Protein AF-A0A847J2V1-F1 (afdb_monomer_lite)

Sequence (112 aa):
MTFEEVYKVLYKKYDIVRFDCIDKTIKAKDYITIDTFDLFDLINGLKETYAPKIKMTFEQKDGLMQFLDESDFGFKTFWICFGSCSSLYKEFSEKELMQAWLHPELIEVSND

Foldseek 3Di:
DDPVVLCCLCCVPFVQWDQDPVVRDIDGDPDGDDDPVSVVVNVVVCCVVPLPAAEAAPVLLVVLVVQLVVPPDDLVNCCVPPQCPHPRNVVDDSVSSVSCNVCVVSYDHDPD

Structure (mmCIF, N/CA/C/O backbone):
data_AF-A0A847J2V1-F1
#
_entry.id   AF-A0A847J2V1-F1
#
loop_
_atom_site.group_PDB
_atom_site.id
_atom_site.type_symbol
_atom_site.label_atom_id
_atom_site.label_alt_id
_a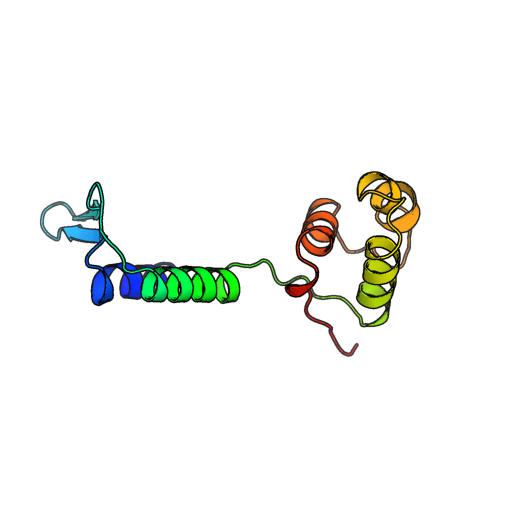tom_site.label_comp_id
_atom_site.label_asym_id
_atom_site.label_entity_id
_atom_site.label_seq_id
_atom_site.pdbx_PDB_ins_code
_atom_site.Cartn_x
_atom_site.Cartn_y
_atom_site.Cartn_z
_atom_site.occupancy
_atom_site.B_iso_or_equiv
_atom_site.auth_seq_id
_atom_site.auth_comp_id
_atom_site.auth_asym_id
_atom_site.auth_atom_id
_atom_site.pdbx_PDB_model_num
ATOM 1 N N . MET A 1 1 ? -4.315 10.500 9.577 1.00 48.75 1 MET A N 1
ATOM 2 C CA . MET A 1 1 ? -5.226 10.278 10.713 1.00 48.75 1 MET A CA 1
ATOM 3 C C . MET A 1 1 ? -4.415 9.732 11.893 1.00 48.75 1 MET A C 1
ATOM 5 O O . MET A 1 1 ? -3.563 8.877 11.667 1.00 48.75 1 MET A O 1
ATOM 9 N N . THR A 1 2 ? -4.588 10.235 13.115 1.00 54.41 2 THR A N 1
ATOM 10 C CA . THR A 1 2 ? -3.879 9.765 14.322 1.00 54.41 2 THR A CA 1
ATOM 11 C C . THR A 1 2 ? -4.588 8.556 14.949 1.00 54.41 2 THR A C 1
ATOM 13 O O . THR A 1 2 ? -5.756 8.291 14.667 1.00 54.41 2 THR A O 1
ATOM 16 N N . PHE A 1 3 ? -3.908 7.821 15.839 1.00 47.72 3 PHE A N 1
ATOM 17 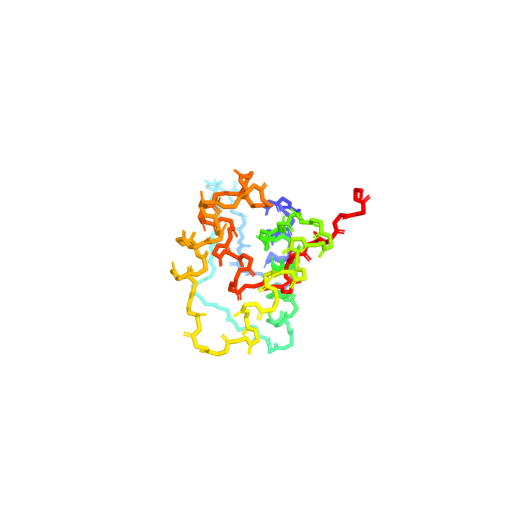C CA . PHE A 1 3 ? -4.521 6.743 16.638 1.00 47.72 3 PHE A CA 1
ATOM 18 C C . PHE A 1 3 ? -5.819 7.194 17.334 1.00 47.72 3 PHE A C 1
ATOM 20 O O . PHE A 1 3 ? -6.771 6.430 17.453 1.00 47.72 3 PHE A O 1
ATOM 27 N N . GLU A 1 4 ? -5.879 8.463 17.737 1.00 53.25 4 GLU A N 1
ATOM 28 C CA . GLU A 1 4 ? -7.025 9.086 18.398 1.00 53.25 4 GLU A CA 1
ATOM 29 C C . GLU A 1 4 ? -8.267 9.194 17.497 1.00 53.25 4 GLU A C 1
ATOM 31 O O . GLU A 1 4 ? -9.400 9.124 17.971 1.00 53.25 4 GLU A O 1
ATOM 36 N N . GLU A 1 5 ? -8.073 9.350 16.191 1.00 57.62 5 GLU A N 1
ATOM 37 C CA . GLU A 1 5 ? -9.152 9.447 15.208 1.00 57.62 5 GLU A CA 1
ATOM 38 C C . GLU A 1 5 ? -9.694 8.059 14.836 1.00 57.62 5 GLU A C 1
ATOM 40 O O . GLU A 1 5 ? -10.911 7.874 14.809 1.00 57.62 5 GLU A O 1
ATOM 45 N N . VAL A 1 6 ? -8.823 7.052 14.696 1.00 56.88 6 VAL A N 1
ATOM 46 C CA . VAL A 1 6 ? -9.239 5.640 14.572 1.00 56.88 6 VAL A CA 1
ATOM 47 C C . VAL A 1 6 ? -9.969 5.182 15.831 1.00 56.88 6 VAL A C 1
ATOM 49 O O . VAL A 1 6 ? -11.044 4.592 15.747 1.00 56.88 6 VAL A O 1
ATOM 52 N N . TYR A 1 7 ? -9.443 5.525 17.009 1.00 56.53 7 TYR A N 1
ATOM 53 C CA . TYR A 1 7 ? -10.103 5.262 18.282 1.00 56.53 7 TYR A CA 1
ATOM 54 C C . TYR A 1 7 ? -11.480 5.929 18.351 1.00 56.53 7 TYR A C 1
ATOM 56 O O . TYR A 1 7 ? -12.430 5.290 18.779 1.00 56.53 7 TYR A O 1
ATOM 64 N N . LYS A 1 8 ? -11.646 7.173 17.877 1.00 59.06 8 LYS A N 1
ATOM 65 C CA . LYS A 1 8 ? -12.964 7.830 17.823 1.00 59.06 8 LYS A CA 1
ATOM 66 C C . LYS A 1 8 ? -13.952 7.100 16.914 1.00 59.06 8 LYS A C 1
ATOM 68 O O . LYS A 1 8 ? -15.113 7.011 17.299 1.00 59.06 8 LYS A O 1
ATOM 73 N N . VAL A 1 9 ? -13.529 6.570 15.765 1.00 61.50 9 VAL A N 1
ATOM 74 C CA . VAL A 1 9 ? -14.403 5.776 14.878 1.00 61.50 9 VAL A CA 1
ATOM 75 C C . VAL A 1 9 ? -14.806 4.461 15.553 1.00 61.50 9 VAL A C 1
ATOM 77 O O . VAL A 1 9 ? -15.996 4.165 15.662 1.00 61.50 9 VAL A O 1
ATOM 80 N N . LEU A 1 10 ? -13.832 3.717 16.086 1.00 59.81 10 LEU A N 1
ATOM 81 C CA . LEU A 1 10 ? -14.059 2.425 16.745 1.00 59.81 10 LEU A CA 1
ATOM 82 C C . LEU A 1 10 ? -14.848 2.562 18.063 1.00 59.81 10 LEU A C 1
ATOM 84 O O . LEU A 1 10 ? -15.681 1.717 18.376 1.00 59.81 10 LEU A O 1
ATOM 88 N N . TYR A 1 11 ? -14.629 3.635 18.825 1.00 57.62 11 TYR A N 1
ATOM 89 C CA . TYR A 1 11 ? -15.326 3.922 20.082 1.00 57.62 11 TYR A CA 1
ATOM 90 C C . TYR A 1 11 ? -16.734 4.475 19.835 1.00 57.62 11 TYR A C 1
ATOM 92 O O . TYR A 1 11 ? -17.697 3.963 20.394 1.00 57.62 11 TYR A O 1
ATOM 100 N N . LYS A 1 12 ? -16.889 5.530 19.016 1.00 59.38 12 LYS A N 1
ATOM 101 C CA . LYS A 1 12 ? -18.187 6.221 18.885 1.00 59.38 12 LYS A CA 1
ATOM 102 C C . LYS A 1 12 ? -19.209 5.451 18.059 1.00 59.38 12 LYS A C 1
ATOM 104 O O . LYS A 1 12 ? -20.391 5.575 18.357 1.00 59.38 12 LYS A O 1
ATOM 109 N N . LYS A 1 13 ? -18.784 4.739 17.009 1.00 58.44 13 LYS A N 1
ATOM 110 C CA . LYS A 1 13 ? -19.720 4.072 16.091 1.00 58.44 13 LYS A CA 1
ATOM 111 C C . LYS A 1 13 ? -20.007 2.628 16.503 1.00 58.44 13 LYS A C 1
ATOM 113 O O . LYS A 1 13 ? -21.139 2.181 16.382 1.00 58.44 13 LYS A O 1
ATOM 118 N N . TYR A 1 14 ? -19.008 1.933 17.045 1.00 60.19 14 TYR A N 1
ATOM 119 C CA . TYR A 1 14 ? -19.079 0.485 17.267 1.00 60.19 14 TYR A CA 1
ATOM 120 C C . TYR A 1 14 ? -18.856 0.053 18.727 1.00 60.19 14 TYR A C 1
ATOM 122 O O . TYR A 1 14 ? -18.998 -1.130 19.035 1.00 60.19 14 TYR A O 1
ATOM 130 N N . ASP A 1 15 ? -18.520 0.985 19.632 1.00 64.38 15 ASP A N 1
ATOM 131 C CA . ASP A 1 15 ? -18.305 0.725 21.066 1.00 64.38 15 ASP A CA 1
ATOM 132 C C . ASP A 1 15 ? -17.347 -0.466 21.314 1.00 64.38 15 ASP A C 1
ATOM 134 O O . ASP A 1 15 ? -17.616 -1.362 22.119 1.00 64.38 15 ASP A O 1
ATOM 138 N N . ILE A 1 16 ? -16.262 -0.523 20.528 1.00 65.75 16 ILE A N 1
ATOM 139 C CA . ILE A 1 16 ? -15.322 -1.664 20.447 1.00 65.75 16 ILE A CA 1
ATOM 140 C C . ILE A 1 16 ? -14.310 -1.620 21.572 1.00 65.75 16 ILE A C 1
ATOM 142 O O . ILE A 1 16 ? -13.964 -2.634 22.169 1.00 65.75 16 ILE A O 1
ATOM 146 N N . VAL A 1 17 ? -13.809 -0.422 21.823 1.00 63.44 17 VAL A N 1
ATOM 147 C CA . VAL A 1 17 ? -12.811 -0.135 22.836 1.00 63.44 17 VAL A CA 1
ATOM 148 C C . VAL A 1 17 ? -13.401 0.900 23.753 1.00 63.44 17 VAL A C 1
ATOM 150 O O . VAL A 1 17 ? -13.986 1.861 23.272 1.00 63.44 17 VAL A O 1
ATOM 153 N N . ARG A 1 18 ? -13.240 0.710 25.059 1.00 66.62 18 ARG A N 1
ATOM 154 C CA . ARG A 1 18 ? -13.597 1.695 26.069 1.00 66.62 18 ARG A CA 1
ATOM 155 C C . ARG A 1 18 ? -12.378 2.038 26.907 1.00 66.62 18 ARG A C 1
ATOM 157 O O . ARG A 1 18 ? -11.710 1.146 27.425 1.00 66.62 18 ARG A O 1
ATOM 164 N N . PHE A 1 19 ? -12.106 3.330 27.058 1.00 62.00 19 PHE A N 1
ATOM 165 C CA . PHE A 1 19 ? -11.141 3.799 28.043 1.00 62.00 19 PHE A CA 1
ATOM 166 C C . PHE A 1 19 ? -11.760 3.686 29.434 1.00 62.00 19 PHE A C 1
ATOM 168 O O . PHE A 1 19 ? -12.801 4.290 29.714 1.00 62.00 19 PHE A O 1
ATOM 175 N N . ASP A 1 20 ? -11.129 2.892 30.288 1.00 70.06 20 ASP A N 1
ATOM 176 C CA . ASP A 1 20 ? -11.502 2.771 31.685 1.00 70.06 20 ASP A CA 1
ATOM 177 C C . ASP A 1 20 ? -10.726 3.819 32.490 1.00 70.06 20 ASP A C 1
ATOM 179 O O . ASP A 1 20 ? -9.501 3.793 32.605 1.00 70.06 20 ASP A O 1
ATOM 183 N N . CYS A 1 21 ? -11.453 4.800 33.022 1.00 67.88 21 CYS A N 1
ATOM 184 C CA . CYS A 1 21 ? -10.865 5.899 33.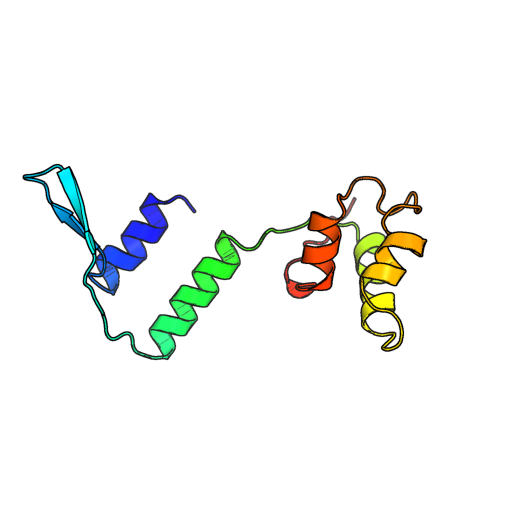776 1.00 67.88 21 CYS A CA 1
ATOM 185 C C . CYS A 1 21 ? -10.362 5.486 35.168 1.00 67.88 21 CYS A C 1
ATOM 187 O O . CYS A 1 21 ? -9.626 6.259 35.782 1.00 67.88 21 CYS A O 1
ATOM 189 N N . ILE A 1 22 ? -10.738 4.300 35.659 1.00 73.94 22 ILE A N 1
ATOM 190 C CA . ILE A 1 22 ? -10.361 3.802 36.986 1.00 73.94 22 ILE A CA 1
ATOM 191 C C . ILE A 1 22 ? -8.945 3.230 36.951 1.00 73.94 22 ILE A C 1
ATOM 193 O O . ILE A 1 22 ? -8.113 3.593 37.780 1.00 73.94 22 ILE A O 1
ATOM 197 N N . ASP A 1 23 ? -8.656 2.365 35.980 1.00 84.88 23 ASP A N 1
ATOM 198 C CA . ASP A 1 23 ? -7.351 1.705 35.844 1.00 84.88 23 ASP A CA 1
ATOM 199 C C . ASP A 1 23 ? -6.468 2.313 34.737 1.00 84.88 23 ASP A C 1
ATOM 201 O O . ASP A 1 23 ? -5.307 1.931 34.593 1.00 84.88 23 ASP A O 1
ATOM 205 N N . LYS A 1 24 ? -6.980 3.318 34.010 1.00 73.81 24 LYS A N 1
ATOM 206 C CA . LYS A 1 24 ? -6.314 3.997 32.884 1.00 73.81 24 LYS A CA 1
ATOM 207 C C . LYS A 1 24 ? -5.937 3.044 31.744 1.00 73.81 24 LYS A C 1
ATOM 209 O O . LYS A 1 24 ? -4.962 3.296 31.035 1.00 73.81 24 LYS A O 1
ATOM 214 N N . THR A 1 25 ? -6.696 1.966 31.550 1.00 63.41 25 THR A N 1
ATOM 215 C CA . THR A 1 25 ? -6.462 0.989 30.477 1.00 63.41 25 THR A CA 1
ATOM 216 C C . THR A 1 25 ? -7.519 1.061 29.373 1.00 63.41 25 THR A C 1
ATOM 218 O O . THR A 1 25 ? -8.602 1.626 29.540 1.00 63.41 25 THR A O 1
ATOM 221 N N . ILE A 1 26 ? -7.192 0.500 28.203 1.00 64.50 26 ILE A N 1
ATOM 222 C CA . ILE A 1 26 ? -8.142 0.302 27.103 1.00 64.50 26 ILE A CA 1
ATOM 223 C C . ILE A 1 26 ? -8.706 -1.112 27.221 1.00 64.50 26 ILE A C 1
ATOM 225 O O . ILE A 1 26 ? -7.959 -2.085 27.136 1.00 64.50 26 ILE A O 1
ATOM 229 N N . LYS A 1 27 ? -10.027 -1.223 27.377 1.00 65.88 27 LYS A N 1
ATOM 230 C CA . LYS A 1 27 ? -10.741 -2.503 27.378 1.00 65.88 27 LYS A CA 1
ATOM 231 C C . LYS A 1 27 ? -11.415 -2.687 26.028 1.00 65.88 27 LYS A C 1
ATOM 233 O O . LYS A 1 27 ? -12.271 -1.887 25.658 1.00 65.88 27 LYS A O 1
ATOM 238 N N . ALA A 1 28 ? -10.993 -3.703 25.286 1.00 65.81 28 ALA A N 1
ATOM 239 C CA . ALA A 1 28 ? -11.619 -4.093 24.029 1.00 65.81 28 ALA A CA 1
ATOM 240 C C . ALA A 1 28 ? -12.678 -5.168 24.295 1.00 65.81 28 ALA A C 1
ATOM 242 O O . ALA A 1 28 ? -12.471 -6.036 25.142 1.00 65.81 28 ALA A O 1
ATOM 243 N N . LYS A 1 29 ? -13.810 -5.118 23.589 1.00 66.44 29 LYS A N 1
ATOM 244 C CA . LYS A 1 29 ? -14.743 -6.250 23.547 1.00 66.44 29 LYS A CA 1
ATOM 245 C C . LYS A 1 29 ? -14.085 -7.418 22.811 1.00 66.44 29 LYS A C 1
ATOM 247 O O . LYS A 1 29 ? -13.482 -7.211 21.761 1.00 66.44 29 LYS A O 1
ATOM 252 N N . ASP A 1 30 ? -14.267 -8.631 23.330 1.00 59.75 30 ASP A N 1
ATOM 253 C CA . ASP A 1 30 ? -13.714 -9.859 22.734 1.00 59.75 30 ASP A CA 1
ATOM 254 C C . ASP A 1 30 ? -14.273 -10.138 21.331 1.00 59.75 30 ASP A C 1
ATOM 256 O O . ASP A 1 30 ? -13.593 -10.714 20.485 1.00 59.75 30 ASP A O 1
ATOM 260 N N . TYR A 1 31 ? -15.510 -9.715 21.066 1.00 59.69 31 TYR A N 1
ATOM 261 C CA . TYR A 1 31 ? -16.107 -9.724 19.736 1.00 59.69 31 TYR A CA 1
ATOM 262 C C . TYR A 1 31 ? -17.174 -8.636 19.620 1.00 59.69 31 TYR A C 1
ATOM 264 O O . TYR A 1 31 ? -17.808 -8.242 20.603 1.00 59.69 31 TYR A O 1
ATOM 272 N N . ILE A 1 32 ? -17.391 -8.170 18.394 1.00 65.69 32 ILE A N 1
ATOM 273 C CA . ILE A 1 32 ? -18.489 -7.272 18.042 1.00 65.69 32 ILE A CA 1
ATOM 274 C C . ILE A 1 32 ? -19.151 -7.786 16.769 1.00 65.69 32 ILE A C 1
ATOM 276 O O . ILE A 1 32 ? -18.515 -8.451 15.952 1.00 65.69 32 ILE A O 1
ATOM 280 N N . THR A 1 33 ? -20.417 -7.438 16.579 1.00 65.12 33 THR A N 1
ATOM 281 C CA . THR A 1 33 ? -21.093 -7.614 15.292 1.00 65.12 33 THR A CA 1
ATOM 282 C C . THR A 1 33 ? -21.122 -6.261 14.595 1.00 65.12 33 THR A C 1
ATOM 284 O O . THR A 1 33 ? -21.708 -5.321 15.124 1.00 65.12 33 THR A O 1
ATOM 287 N N . ILE A 1 34 ? -20.461 -6.164 13.443 1.00 69.50 34 ILE A N 1
ATOM 288 C CA . ILE A 1 34 ? -20.565 -5.023 12.527 1.00 69.50 34 ILE A CA 1
ATOM 289 C C . ILE A 1 34 ? -21.421 -5.488 11.354 1.00 69.50 34 ILE A C 1
ATOM 291 O O . ILE A 1 34 ? -21.235 -6.614 10.881 1.00 69.50 34 ILE A O 1
ATOM 295 N N . ASP A 1 35 ? -22.350 -4.661 10.880 1.00 78.81 35 ASP A N 1
ATOM 296 C CA . ASP A 1 35 ? -22.981 -4.954 9.600 1.00 78.81 35 ASP A CA 1
ATOM 297 C C . ASP A 1 35 ? -21.971 -4.818 8.448 1.00 78.81 35 ASP A C 1
ATOM 299 O O . ASP A 1 35 ? -20.896 -4.225 8.559 1.00 78.81 35 ASP A O 1
ATOM 303 N N . THR A 1 36 ? -22.300 -5.434 7.321 1.00 72.06 36 THR A N 1
ATOM 304 C CA . THR A 1 36 ? -21.375 -5.547 6.197 1.00 72.06 36 THR A CA 1
ATOM 305 C C . THR A 1 36 ? -21.011 -4.192 5.582 1.00 72.06 36 THR A C 1
ATOM 307 O O . THR A 1 36 ? -19.865 -4.019 5.173 1.00 72.06 36 THR A O 1
ATOM 310 N N . PHE A 1 37 ? -21.937 -3.229 5.528 1.00 71.50 37 PHE A N 1
ATOM 311 C CA . PHE A 1 37 ? -21.669 -1.909 4.944 1.00 71.50 37 PHE A CA 1
ATOM 312 C C . PHE A 1 37 ? -20.732 -1.104 5.839 1.00 71.50 37 PHE A C 1
ATOM 314 O O . PHE A 1 37 ? -19.719 -0.580 5.382 1.00 71.50 37 PHE A O 1
ATOM 321 N N . ASP A 1 38 ? -21.016 -1.116 7.135 1.00 69.94 38 ASP A N 1
ATOM 322 C CA . ASP A 1 38 ? -20.214 -0.463 8.160 1.00 69.94 38 ASP A CA 1
ATOM 323 C C . ASP A 1 38 ? -18.786 -1.028 8.261 1.00 69.94 38 ASP A C 1
ATOM 325 O O . ASP A 1 38 ? -17.831 -0.291 8.545 1.00 69.94 38 ASP A O 1
ATOM 329 N N . LEU A 1 39 ? -18.617 -2.327 7.994 1.00 73.06 39 LEU A N 1
ATOM 330 C CA . LEU A 1 39 ? -17.307 -2.963 7.877 1.00 73.06 39 LEU A CA 1
ATOM 331 C C . LEU A 1 39 ? -16.550 -2.483 6.631 1.00 73.06 39 LEU A C 1
ATOM 333 O O . LEU A 1 39 ? -15.354 -2.201 6.722 1.00 73.06 39 LEU A O 1
ATOM 337 N N . PHE A 1 40 ? -17.220 -2.378 5.480 1.00 71.38 40 PHE A N 1
ATOM 338 C CA . PHE A 1 40 ? -16.594 -1.866 4.259 1.00 71.38 40 PHE A CA 1
ATOM 339 C C . PHE A 1 40 ? -16.148 -0.413 4.412 1.00 71.38 40 PHE A C 1
ATOM 341 O O . PHE A 1 40 ? -15.019 -0.094 4.042 1.00 71.38 40 PHE A O 1
ATOM 348 N N . ASP A 1 41 ? -16.971 0.438 5.023 1.00 73.94 41 ASP A N 1
ATOM 349 C CA . ASP A 1 41 ? -16.616 1.832 5.305 1.00 73.94 41 ASP A CA 1
ATOM 350 C C . ASP A 1 41 ? -15.386 1.932 6.213 1.00 73.94 41 ASP A C 1
ATOM 352 O O . ASP A 1 41 ? -14.473 2.719 5.952 1.00 73.94 41 ASP A O 1
ATOM 356 N N . LEU A 1 42 ? -15.320 1.096 7.256 1.00 73.06 42 LEU A N 1
ATOM 357 C CA . LEU A 1 42 ? -14.160 1.036 8.142 1.00 73.06 42 LEU A CA 1
ATOM 358 C C . LEU A 1 42 ? -12.898 0.610 7.381 1.00 73.06 42 LEU A C 1
ATOM 360 O O . LEU A 1 42 ? -11.858 1.254 7.508 1.00 73.06 42 LEU A O 1
ATOM 364 N N . ILE A 1 43 ? -12.980 -0.454 6.580 1.00 74.94 43 ILE A N 1
ATOM 365 C CA . ILE A 1 43 ? -11.850 -0.939 5.778 1.00 74.94 43 ILE A CA 1
ATOM 366 C C . ILE A 1 43 ? -11.396 0.132 4.782 1.00 74.94 43 ILE A C 1
ATOM 368 O O . ILE A 1 43 ? -10.196 0.365 4.658 1.00 74.94 43 ILE A O 1
ATOM 372 N N . ASN A 1 44 ? -12.324 0.798 4.095 1.00 72.75 44 ASN A N 1
ATOM 373 C CA . ASN A 1 44 ? -12.001 1.841 3.124 1.00 72.75 44 ASN A CA 1
ATOM 374 C C . ASN A 1 44 ? -11.333 3.044 3.796 1.00 72.75 44 ASN A C 1
ATOM 376 O O . ASN A 1 44 ? -10.280 3.478 3.336 1.00 72.75 44 ASN A O 1
ATOM 380 N N . GLY A 1 45 ? -11.851 3.508 4.937 1.00 70.69 45 GLY A N 1
ATOM 381 C CA . GLY A 1 45 ? -11.224 4.594 5.695 1.00 70.69 45 GLY A CA 1
ATOM 382 C C . GLY A 1 45 ? -9.825 4.233 6.209 1.00 70.69 45 GLY A C 1
ATOM 383 O O . GLY A 1 45 ? -8.910 5.060 6.172 1.00 70.69 45 GLY A O 1
ATOM 384 N N . LEU A 1 46 ? -9.622 2.982 6.640 1.00 72.00 46 LEU A N 1
ATOM 385 C CA . LEU A 1 46 ? -8.302 2.484 7.035 1.00 72.00 46 LEU A CA 1
ATOM 386 C C . LEU A 1 46 ? -7.343 2.418 5.843 1.00 72.00 46 LEU A C 1
ATOM 388 O O . LEU A 1 46 ? -6.191 2.827 5.983 1.00 72.00 46 LEU A O 1
ATOM 392 N N . LYS A 1 47 ? -7.808 1.955 4.677 1.00 69.06 47 LYS A N 1
ATOM 393 C CA . LYS A 1 47 ? -7.020 1.951 3.439 1.00 69.06 47 LYS A CA 1
ATOM 394 C C . LYS A 1 47 ? -6.623 3.368 3.050 1.00 69.06 47 LYS A C 1
ATOM 396 O O . LYS A 1 47 ? -5.439 3.630 2.956 1.00 69.06 47 LYS A O 1
ATOM 401 N N . GLU A 1 48 ? -7.555 4.307 2.921 1.00 68.06 48 GLU A N 1
ATOM 402 C CA . GLU A 1 48 ? -7.235 5.699 2.556 1.00 68.06 48 G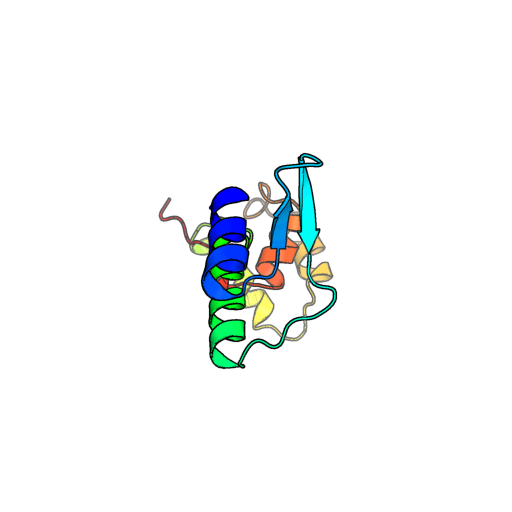LU A CA 1
ATOM 403 C C . GLU A 1 48 ? -6.202 6.349 3.487 1.00 68.06 48 GLU A C 1
ATOM 405 O O . GLU A 1 48 ? -5.374 7.154 3.056 1.00 68.06 48 GLU A O 1
ATOM 410 N N . THR A 1 49 ? -6.253 5.987 4.767 1.00 67.81 49 THR A N 1
ATOM 411 C CA . THR A 1 49 ? -5.422 6.575 5.815 1.00 67.81 49 THR A CA 1
ATOM 412 C C . THR A 1 49 ? -4.034 5.951 5.922 1.00 67.81 49 THR A C 1
ATOM 414 O O . THR A 1 49 ? -3.059 6.671 6.145 1.00 67.81 49 THR A O 1
ATOM 417 N N . TYR A 1 50 ? -3.957 4.621 5.872 1.00 67.88 50 TYR A N 1
ATOM 418 C CA . TYR A 1 50 ? -2.763 3.856 6.242 1.00 67.88 50 TYR A CA 1
ATOM 419 C C . TYR A 1 50 ? -2.139 3.105 5.080 1.00 67.88 50 TYR A C 1
ATOM 421 O O . TYR A 1 50 ? -1.032 2.586 5.236 1.00 67.88 50 TYR A O 1
ATOM 429 N N . ALA A 1 51 ? -2.814 3.040 3.932 1.00 72.50 51 ALA A N 1
ATOM 430 C CA . ALA A 1 51 ? -2.185 2.571 2.716 1.00 72.50 51 ALA A CA 1
ATOM 431 C C . ALA A 1 51 ? -0.915 3.396 2.465 1.00 72.50 51 ALA A C 1
ATOM 433 O O . ALA A 1 51 ? -0.993 4.629 2.400 1.00 72.50 51 ALA A O 1
ATOM 434 N N . PRO A 1 52 ? 0.256 2.753 2.341 1.00 69.88 52 PRO A N 1
ATOM 435 C CA . PRO A 1 52 ? 1.473 3.456 1.986 1.00 69.88 52 PRO A CA 1
ATOM 436 C C . PRO A 1 52 ? 1.305 4.034 0.580 1.00 69.88 52 PRO A C 1
ATOM 438 O O . PRO A 1 52 ? 1.286 3.309 -0.410 1.00 69.88 52 PRO A O 1
ATOM 441 N N . LYS A 1 53 ? 1.154 5.355 0.510 1.00 78.81 53 LYS A N 1
ATOM 442 C CA . LYS A 1 53 ? 1.089 6.109 -0.741 1.00 78.81 53 LYS A CA 1
ATOM 443 C C . LYS A 1 53 ? 2.507 6.332 -1.237 1.00 78.81 53 LYS A C 1
ATOM 445 O O . LYS A 1 53 ? 3.248 7.138 -0.674 1.00 78.81 53 LYS A O 1
ATOM 450 N N . ILE A 1 54 ? 2.894 5.574 -2.254 1.00 85.88 54 ILE A N 1
ATOM 451 C CA . ILE A 1 54 ? 4.190 5.734 -2.907 1.00 85.88 54 ILE A CA 1
ATOM 452 C C . ILE A 1 54 ? 4.018 6.783 -3.991 1.00 85.88 54 ILE A C 1
ATOM 454 O O . ILE A 1 54 ? 3.118 6.677 -4.826 1.00 85.88 54 ILE A O 1
ATOM 458 N N . LYS A 1 55 ? 4.867 7.806 -3.947 1.00 90.69 55 LYS A N 1
ATOM 459 C CA . LYS A 1 55 ? 4.889 8.857 -4.959 1.00 90.69 55 LYS A CA 1
ATOM 460 C C . LYS A 1 55 ? 5.815 8.436 -6.081 1.00 90.69 55 LYS A C 1
ATOM 462 O O . LYS A 1 55 ? 6.966 8.109 -5.815 1.00 90.69 55 LYS A O 1
ATOM 467 N N . MET A 1 56 ? 5.296 8.439 -7.297 1.00 91.25 56 MET A N 1
ATOM 468 C CA . MET A 1 56 ? 6.040 8.126 -8.511 1.00 91.25 56 MET A CA 1
ATOM 469 C C . MET A 1 56 ? 5.734 9.174 -9.572 1.00 91.25 56 MET A C 1
ATOM 471 O O . MET A 1 56 ? 4.631 9.718 -9.607 1.00 91.25 56 MET A O 1
ATOM 475 N N . THR A 1 57 ? 6.667 9.413 -10.484 1.00 93.31 57 THR A N 1
ATOM 476 C CA . THR A 1 57 ? 6.374 10.161 -11.706 1.00 93.31 57 THR A CA 1
ATOM 477 C C . THR A 1 57 ? 5.422 9.365 -12.600 1.00 93.31 57 THR A C 1
ATOM 479 O O . THR A 1 57 ? 5.240 8.150 -12.443 1.00 93.31 57 THR A O 1
ATOM 482 N N . PHE A 1 58 ? 4.820 10.041 -13.580 1.00 91.88 58 PHE A N 1
ATOM 483 C CA . PHE A 1 58 ? 3.998 9.364 -14.583 1.00 91.88 58 PHE A CA 1
ATOM 484 C C . PHE A 1 58 ? 4.781 8.254 -15.300 1.00 91.88 58 PHE A C 1
ATOM 486 O O . PHE A 1 58 ? 4.282 7.141 -15.413 1.00 91.88 58 PHE A O 1
ATOM 493 N N . GLU A 1 59 ? 6.024 8.531 -15.706 1.00 91.12 59 GLU A N 1
ATOM 494 C CA . GLU A 1 59 ? 6.899 7.569 -16.392 1.00 91.12 59 GLU A CA 1
ATOM 495 C C . GLU A 1 59 ? 7.215 6.346 -15.518 1.00 91.12 59 GLU A C 1
ATOM 497 O O . GLU A 1 59 ? 7.144 5.210 -15.983 1.00 91.12 59 GLU A O 1
ATOM 502 N N . GLN A 1 60 ? 7.501 6.558 -14.231 1.00 91.81 60 GLN A N 1
ATOM 503 C CA . GLN A 1 60 ? 7.745 5.474 -13.278 1.00 91.81 60 GLN A CA 1
ATOM 504 C C . GLN A 1 60 ? 6.515 4.573 -13.108 1.00 91.81 60 GLN A C 1
ATOM 506 O O . GLN A 1 60 ? 6.655 3.346 -13.103 1.00 91.81 60 GLN A O 1
ATOM 511 N N . LYS A 1 61 ? 5.317 5.159 -12.977 1.00 91.94 61 LYS A N 1
ATOM 512 C CA . LYS A 1 61 ? 4.072 4.393 -12.841 1.00 91.94 61 LYS A CA 1
ATOM 513 C C . LYS A 1 61 ? 3.719 3.664 -14.134 1.00 91.94 61 LYS A C 1
ATOM 515 O O . LYS A 1 61 ? 3.393 2.486 -14.073 1.00 91.94 61 LYS A O 1
ATOM 520 N N . ASP A 1 62 ? 3.796 4.342 -15.275 1.00 91.12 62 ASP A N 1
ATOM 521 C CA . ASP A 1 62 ? 3.493 3.756 -16.583 1.00 91.12 62 ASP A CA 1
ATOM 522 C C . ASP A 1 62 ? 4.400 2.555 -16.872 1.00 91.12 62 ASP A C 1
ATOM 524 O O . ASP A 1 62 ? 3.906 1.468 -17.164 1.00 91.12 62 ASP A O 1
ATOM 528 N N . GLY A 1 63 ? 5.710 2.700 -16.646 1.00 89.50 63 GLY A N 1
ATOM 529 C CA . GLY A 1 63 ? 6.657 1.594 -16.774 1.00 89.50 63 GLY A CA 1
ATOM 530 C C . GLY A 1 63 ? 6.317 0.413 -15.861 1.00 89.50 63 GLY A C 1
ATOM 531 O O . GLY A 1 63 ? 6.339 -0.730 -16.306 1.00 89.50 63 GLY A O 1
ATOM 532 N N . LEU A 1 64 ? 5.937 0.668 -14.603 1.00 90.12 64 LEU A N 1
ATOM 533 C CA . LEU A 1 64 ? 5.559 -0.392 -13.662 1.00 90.12 64 LEU A CA 1
ATOM 534 C C . LEU A 1 64 ? 4.271 -1.112 -14.095 1.00 90.12 64 LEU A C 1
ATOM 536 O O . LEU A 1 64 ? 4.195 -2.333 -13.985 1.00 90.12 64 LEU A O 1
ATOM 540 N N . MET A 1 65 ? 3.288 -0.379 -14.623 1.00 90.50 65 MET A N 1
ATOM 541 C CA . MET A 1 65 ? 2.038 -0.954 -15.131 1.00 90.50 65 MET A CA 1
ATOM 542 C C . MET A 1 65 ? 2.262 -1.835 -16.363 1.00 90.50 65 MET A C 1
ATOM 544 O O . MET A 1 65 ? 1.661 -2.901 -16.446 1.00 90.50 65 MET A O 1
ATOM 548 N N . GLN A 1 66 ? 3.169 -1.454 -17.269 1.00 88.56 66 GLN A N 1
ATOM 549 C CA . GLN A 1 66 ? 3.517 -2.284 -18.430 1.00 88.56 66 GLN A CA 1
ATOM 550 C C . GLN A 1 66 ? 4.020 -3.674 -18.002 1.00 88.56 66 GLN A C 1
ATOM 552 O O . GLN A 1 66 ? 3.592 -4.680 -18.560 1.00 88.56 66 GLN A O 1
ATOM 557 N N . PHE A 1 67 ? 4.849 -3.758 -16.954 1.00 86.56 67 PHE A N 1
ATOM 558 C CA . PHE A 1 67 ? 5.304 -5.049 -16.420 1.00 86.56 67 PHE A CA 1
ATOM 559 C C . PHE A 1 67 ? 4.210 -5.849 -15.709 1.00 86.56 67 PHE A C 1
ATOM 561 O O . PHE A 1 67 ? 4.289 -7.073 -15.678 1.00 86.56 67 PHE A O 1
ATOM 568 N N . LEU A 1 68 ? 3.219 -5.184 -15.110 1.00 86.81 68 LEU A N 1
ATOM 569 C CA . LEU A 1 68 ? 2.084 -5.861 -14.476 1.00 86.81 68 LEU A CA 1
ATOM 570 C C . LEU A 1 68 ? 1.127 -6.469 -15.508 1.00 86.81 68 LEU A C 1
ATOM 572 O O . LEU A 1 68 ? 0.555 -7.530 -15.253 1.00 86.81 68 LEU A O 1
ATOM 576 N N . ASP A 1 69 ? 0.969 -5.812 -16.657 1.00 83.50 69 ASP A N 1
ATOM 577 C CA . ASP A 1 69 ? 0.140 -6.297 -17.764 1.00 83.50 69 ASP A CA 1
ATOM 578 C C . ASP A 1 69 ? 0.824 -7.444 -18.538 1.00 83.50 69 ASP A C 1
ATOM 580 O O . ASP A 1 69 ? 0.153 -8.307 -19.112 1.00 83.50 69 ASP A O 1
ATOM 584 N N . GLU A 1 70 ? 2.158 -7.507 -18.514 1.00 81.50 70 GLU A N 1
ATOM 585 C CA . GLU A 1 70 ? 2.938 -8.621 -19.055 1.00 81.50 70 GLU A CA 1
ATOM 586 C C . GLU A 1 70 ? 2.950 -9.820 -18.084 1.00 81.50 70 GLU A C 1
ATOM 588 O O . GLU A 1 70 ? 3.792 -9.944 -17.194 1.00 81.50 70 GLU A O 1
ATOM 593 N N . SER A 1 71 ? 2.020 -10.759 -18.292 1.00 60.00 71 SER A N 1
ATOM 594 C CA . SER A 1 71 ? 1.747 -11.911 -17.407 1.00 60.00 71 SER A CA 1
ATOM 595 C C . SER A 1 71 ? 2.930 -12.834 -17.089 1.00 60.00 71 SER A C 1
ATOM 597 O O . SER A 1 71 ? 2.842 -13.647 -16.166 1.00 60.00 71 SER A O 1
ATOM 599 N N . ASP A 1 72 ? 4.015 -12.751 -17.855 1.00 73.56 72 ASP A N 1
ATOM 600 C CA . ASP A 1 72 ? 5.133 -13.691 -17.784 1.00 73.56 72 ASP A CA 1
ATOM 601 C C . ASP A 1 72 ? 6.219 -13.256 -16.784 1.00 73.56 72 ASP A C 1
ATOM 603 O O . ASP A 1 72 ? 7.094 -14.054 -16.423 1.00 73.56 72 ASP A O 1
ATOM 607 N N . PHE A 1 73 ? 6.159 -12.018 -16.278 1.00 75.06 73 PHE A N 1
ATOM 608 C CA . PHE A 1 73 ? 7.180 -11.458 -15.395 1.00 75.06 73 PHE A CA 1
ATOM 609 C C . PHE A 1 73 ? 6.646 -11.195 -13.983 1.00 75.06 73 PHE A C 1
ATOM 611 O O . PHE A 1 73 ? 5.893 -10.267 -13.722 1.00 75.06 73 PHE A O 1
ATOM 618 N N . GLY A 1 74 ? 7.086 -12.004 -13.014 1.00 87.44 74 GLY A N 1
ATOM 619 C CA . GLY A 1 74 ? 6.830 -11.731 -11.597 1.00 87.44 74 GLY A CA 1
ATOM 620 C C . GLY A 1 74 ? 7.710 -10.603 -11.040 1.00 87.44 74 GLY A C 1
ATOM 621 O O . GLY A 1 74 ? 8.772 -10.301 -11.591 1.00 87.44 74 GLY A O 1
ATOM 622 N N . PHE A 1 75 ? 7.339 -10.067 -9.868 1.00 90.56 75 PHE A N 1
ATOM 623 C CA . PHE A 1 75 ? 8.067 -8.973 -9.202 1.00 90.56 75 PHE A CA 1
ATOM 624 C C . PHE A 1 75 ? 9.578 -9.209 -9.103 1.00 90.56 75 PHE A C 1
ATOM 626 O O . PHE A 1 75 ? 10.363 -8.289 -9.288 1.00 90.56 75 PHE A O 1
ATOM 633 N N . LYS A 1 76 ? 10.017 -10.444 -8.830 1.00 89.75 76 LYS A N 1
ATOM 634 C CA . LYS A 1 76 ? 11.447 -10.763 -8.703 1.00 89.75 76 LYS A CA 1
ATOM 635 C C . LYS A 1 76 ? 12.232 -10.446 -9.982 1.00 89.75 76 LYS A C 1
ATOM 637 O O . LYS A 1 76 ? 13.364 -9.977 -9.896 1.00 89.75 76 LYS A O 1
ATOM 642 N N . THR A 1 77 ? 11.641 -10.701 -11.147 1.00 88.75 77 THR A N 1
ATOM 643 C CA . THR A 1 77 ? 12.260 -10.396 -12.442 1.00 88.75 77 THR A CA 1
ATOM 644 C C . THR A 1 77 ? 12.290 -8.891 -12.672 1.00 88.75 77 THR A C 1
ATOM 646 O O . THR A 1 77 ? 13.346 -8.355 -12.998 1.00 88.75 77 THR A O 1
ATOM 649 N N . PHE A 1 78 ? 11.181 -8.197 -12.395 1.00 90.19 78 PHE A N 1
ATOM 650 C CA . PHE A 1 78 ? 11.135 -6.735 -12.413 1.00 90.19 78 PHE A CA 1
ATOM 651 C C . PHE A 1 78 ? 12.203 -6.122 -11.498 1.00 90.19 78 PHE A C 1
ATOM 653 O O . PHE A 1 78 ? 12.974 -5.276 -11.937 1.00 90.19 78 PHE A O 1
ATOM 660 N N . TRP A 1 79 ? 12.307 -6.581 -10.250 1.00 90.69 79 TRP A N 1
ATOM 661 C CA . TRP A 1 79 ? 13.268 -6.070 -9.278 1.00 90.69 79 TRP A CA 1
ATOM 662 C C . TRP A 1 79 ? 14.702 -6.223 -9.777 1.00 90.69 79 TRP A C 1
ATOM 664 O O . TRP A 1 79 ? 15.423 -5.237 -9.830 1.00 90.69 79 TRP A O 1
ATOM 674 N N . ILE A 1 80 ? 15.102 -7.421 -10.209 1.00 88.06 80 ILE A N 1
ATOM 675 C CA . ILE A 1 80 ? 16.482 -7.677 -10.645 1.00 88.06 80 ILE A CA 1
ATOM 676 C C . ILE A 1 80 ? 16.824 -6.901 -11.923 1.00 88.06 80 ILE A C 1
ATOM 678 O O . ILE A 1 80 ? 17.917 -6.350 -12.034 1.00 88.06 80 ILE A O 1
ATOM 682 N N . CYS A 1 81 ? 15.917 -6.871 -12.899 1.00 84.69 81 CYS A N 1
ATOM 683 C CA . CYS A 1 81 ? 16.207 -6.308 -14.217 1.00 84.69 81 CYS A CA 1
ATOM 684 C C . CYS A 1 81 ? 16.003 -4.789 -14.281 1.00 84.69 81 CYS A C 1
ATOM 686 O O . CYS A 1 81 ? 16.715 -4.113 -15.021 1.00 84.69 81 CYS A O 1
ATOM 688 N N . PHE A 1 82 ? 15.062 -4.251 -13.503 1.00 84.81 82 PHE A N 1
ATOM 689 C CA . PHE A 1 82 ? 14.619 -2.861 -13.601 1.00 84.81 82 PHE A CA 1
ATOM 690 C C . PHE A 1 82 ? 14.608 -2.156 -12.246 1.00 84.81 82 PHE A C 1
ATOM 692 O O . PHE A 1 82 ? 15.151 -1.067 -12.143 1.00 84.81 82 PHE A O 1
ATOM 699 N N . GLY A 1 83 ? 14.074 -2.758 -11.186 1.00 83.69 83 GLY A N 1
ATOM 700 C CA . GLY A 1 83 ? 13.982 -2.100 -9.880 1.00 83.69 83 GLY A CA 1
ATOM 701 C C . GLY A 1 83 ? 15.347 -1.726 -9.284 1.00 83.69 83 GLY A C 1
ATOM 702 O O . GLY A 1 83 ? 15.618 -0.553 -9.051 1.00 83.69 83 GLY A O 1
ATOM 703 N N . SER A 1 84 ? 16.238 -2.702 -9.087 1.00 86.56 84 SER A N 1
ATOM 704 C CA . SER A 1 84 ? 17.549 -2.505 -8.454 1.00 86.56 84 SER A CA 1
ATOM 705 C C . SER A 1 84 ? 18.614 -1.931 -9.386 1.00 86.56 84 SER A C 1
ATOM 707 O O . SER A 1 84 ? 19.619 -1.399 -8.916 1.00 86.56 84 SER A O 1
ATOM 709 N N . CYS A 1 85 ? 18.440 -2.090 -10.700 1.00 77.62 85 CYS A N 1
ATOM 710 C CA . CYS A 1 85 ? 19.463 -1.762 -11.697 1.00 77.62 85 CYS A CA 1
ATOM 711 C C . CYS A 1 85 ? 19.119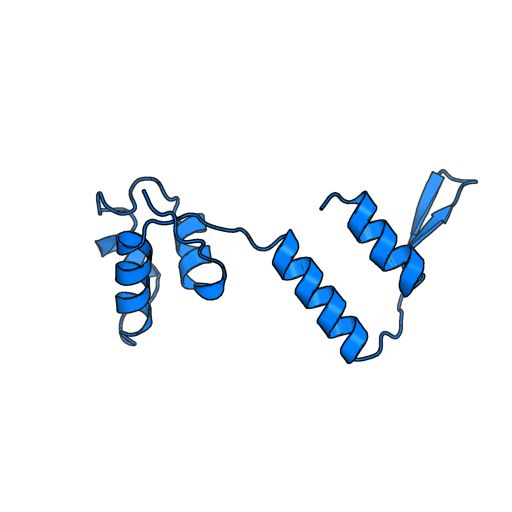 -0.553 -12.579 1.00 77.62 85 CYS A C 1
ATOM 713 O O . CYS A 1 85 ? 20.009 -0.047 -13.261 1.00 77.62 85 CYS A O 1
ATOM 715 N N . SER A 1 86 ? 17.873 -0.066 -12.574 1.00 79.31 86 SER A N 1
ATOM 716 C CA . SER A 1 86 ? 17.480 1.111 -13.356 1.00 79.31 86 SER A CA 1
ATOM 717 C C . SER A 1 86 ? 17.750 2.408 -12.605 1.00 79.31 86 SER A C 1
ATOM 719 O O . SER A 1 86 ? 17.466 2.543 -11.415 1.00 79.31 86 SER A O 1
ATOM 721 N N . SER A 1 87 ? 18.197 3.427 -13.338 1.00 84.38 87 SER A N 1
ATOM 722 C CA . SER A 1 87 ? 18.211 4.803 -12.841 1.00 84.38 87 SER A CA 1
ATOM 723 C C . SER A 1 87 ? 16.809 5.356 -12.575 1.00 84.38 87 SER A C 1
ATOM 725 O O . SER A 1 87 ? 16.700 6.309 -11.809 1.00 84.38 87 SER A O 1
ATOM 727 N N . LEU A 1 88 ? 15.771 4.775 -13.193 1.00 86.94 88 LEU A N 1
ATOM 728 C CA . LEU A 1 88 ? 14.378 5.215 -13.086 1.00 86.94 88 LEU A CA 1
ATOM 729 C C . LEU A 1 88 ? 13.772 4.929 -11.704 1.00 86.94 88 LEU A C 1
ATOM 731 O O . LEU A 1 88 ? 12.969 5.724 -11.233 1.00 86.94 88 LEU A O 1
ATOM 735 N N . TYR A 1 89 ? 14.172 3.834 -11.046 1.00 89.12 89 TYR A N 1
ATOM 736 C CA . TYR A 1 89 ? 13.625 3.413 -9.745 1.00 89.12 89 TYR A CA 1
ATOM 737 C C . TYR A 1 89 ? 14.649 3.434 -8.603 1.00 89.12 89 TYR A C 1
ATOM 739 O O . TYR A 1 89 ? 14.360 2.966 -7.507 1.00 89.12 89 TYR A O 1
ATOM 747 N N . LYS A 1 90 ? 15.842 3.992 -8.841 1.00 87.25 90 LYS A N 1
ATOM 748 C CA . LYS A 1 90 ? 16.988 3.974 -7.910 1.00 87.25 90 LYS A CA 1
ATOM 749 C C . LYS A 1 90 ? 16.694 4.526 -6.509 1.00 87.25 90 LYS A C 1
ATOM 751 O O . LYS A 1 90 ? 17.430 4.238 -5.571 1.00 87.25 90 LYS A O 1
ATOM 756 N N . GLU A 1 91 ? 15.691 5.391 -6.393 1.00 88.38 91 GLU A N 1
ATOM 757 C CA . GLU A 1 91 ? 15.281 6.029 -5.140 1.00 88.38 91 GLU A CA 1
ATOM 758 C C . GLU A 1 91 ? 14.324 5.177 -4.305 1.00 88.38 91 GLU A C 1
ATOM 760 O O . GLU A 1 91 ? 14.144 5.468 -3.124 1.00 88.38 91 GLU A O 1
ATOM 765 N N . PHE A 1 92 ? 13.755 4.116 -4.880 1.00 89.88 92 PHE A N 1
ATOM 766 C CA . PHE A 1 92 ? 12.847 3.220 -4.182 1.00 89.88 92 PHE A CA 1
ATOM 767 C C . PHE A 1 92 ? 13.584 1.990 -3.660 1.00 89.88 92 PHE A C 1
ATOM 769 O O . PHE A 1 92 ? 14.376 1.348 -4.351 1.00 89.88 92 PHE A O 1
ATOM 776 N N . SER A 1 93 ? 13.269 1.611 -2.427 1.00 91.31 93 SER A N 1
ATOM 777 C CA . SER A 1 93 ? 13.658 0.313 -1.888 1.00 91.31 93 SER A CA 1
ATOM 778 C C . SER A 1 93 ? 12.857 -0.826 -2.529 1.00 91.31 93 SER A C 1
ATOM 780 O O . SER A 1 93 ? 11.740 -0.636 -3.016 1.00 91.31 93 SER A O 1
ATOM 782 N N . GLU A 1 94 ? 13.380 -2.053 -2.436 1.00 92.75 94 GLU A N 1
ATOM 783 C CA . GLU A 1 94 ? 12.662 -3.266 -2.862 1.00 92.75 94 GLU A CA 1
ATOM 784 C C . GLU A 1 94 ? 11.264 -3.350 -2.235 1.00 92.75 94 GLU A C 1
ATOM 786 O O . GLU A 1 94 ? 10.293 -3.705 -2.897 1.00 92.75 94 GLU A O 1
ATOM 791 N N . LYS A 1 95 ? 11.143 -2.978 -0.954 1.00 90.19 95 LYS A N 1
ATOM 792 C CA . LYS A 1 95 ? 9.876 -3.019 -0.219 1.00 90.19 95 LYS A CA 1
ATOM 793 C C . LYS A 1 95 ? 8.865 -2.009 -0.759 1.00 90.19 95 LYS A C 1
ATOM 795 O O . LYS A 1 95 ? 7.683 -2.334 -0.822 1.00 90.19 95 LYS A O 1
ATOM 800 N N . GLU A 1 96 ? 9.304 -0.808 -1.120 1.00 90.19 96 GLU A N 1
ATOM 801 C CA . GLU A 1 96 ? 8.429 0.201 -1.722 1.00 90.19 96 GLU A CA 1
ATOM 802 C C . GLU A 1 96 ? 7.962 -0.264 -3.098 1.00 90.19 96 GLU A C 1
ATOM 804 O O . GLU A 1 96 ? 6.762 -0.335 -3.342 1.00 90.19 96 GLU A O 1
ATOM 809 N N . LEU A 1 97 ? 8.869 -0.718 -3.962 1.00 91.38 97 LEU A N 1
ATOM 810 C CA . LEU A 1 97 ? 8.469 -1.231 -5.273 1.00 91.38 97 LEU A CA 1
ATOM 811 C C . LEU A 1 97 ? 7.571 -2.471 -5.177 1.00 91.38 97 LEU A C 1
ATOM 813 O O . LEU A 1 97 ? 6.651 -2.610 -5.973 1.00 91.38 97 LEU A O 1
ATOM 817 N N . MET A 1 98 ? 7.780 -3.344 -4.189 1.00 91.69 98 MET A N 1
ATOM 818 C CA . MET A 1 98 ? 6.893 -4.485 -3.934 1.00 91.69 98 MET A CA 1
ATOM 819 C C . MET A 1 98 ? 5.487 -4.027 -3.530 1.00 91.69 98 MET A C 1
ATOM 821 O O . MET A 1 98 ? 4.497 -4.617 -3.951 1.00 91.69 98 MET A O 1
ATOM 825 N N . GLN A 1 99 ? 5.375 -2.978 -2.712 1.00 89.00 99 GLN A N 1
ATOM 826 C CA . GLN A 1 99 ? 4.077 -2.400 -2.357 1.0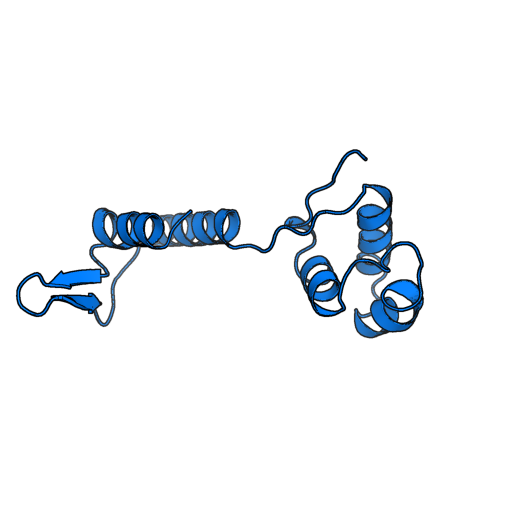0 89.00 99 GLN A CA 1
ATOM 827 C C . GLN A 1 99 ? 3.388 -1.788 -3.581 1.00 89.00 99 GLN A C 1
ATOM 829 O O . GLN A 1 99 ? 2.209 -2.050 -3.792 1.00 89.00 99 GLN A O 1
ATOM 834 N N . ALA A 1 100 ? 4.125 -1.052 -4.415 1.00 90.50 100 ALA A N 1
ATOM 835 C CA . ALA A 1 100 ? 3.612 -0.506 -5.672 1.00 90.50 100 ALA A CA 1
ATOM 836 C C . ALA A 1 100 ? 3.172 -1.610 -6.650 1.00 90.50 100 ALA A C 1
ATOM 838 O O . ALA A 1 100 ? 2.156 -1.470 -7.320 1.00 90.50 100 ALA A O 1
ATOM 839 N N . TRP A 1 101 ? 3.902 -2.726 -6.686 1.00 90.88 101 TRP A N 1
ATOM 840 C CA . TRP A 1 101 ? 3.572 -3.897 -7.496 1.00 90.88 101 TRP A CA 1
ATOM 841 C C . TRP A 1 101 ? 2.287 -4.593 -7.035 1.00 90.88 101 TRP A C 1
ATOM 843 O O . TRP A 1 101 ? 1.464 -4.989 -7.852 1.00 90.88 101 TRP A O 1
ATOM 853 N N . LEU A 1 102 ? 2.112 -4.772 -5.723 1.00 88.94 102 LEU A N 1
ATOM 854 C CA . LEU A 1 102 ? 0.940 -5.450 -5.158 1.00 88.94 102 LEU A CA 1
ATOM 855 C C . LEU A 1 102 ? -0.309 -4.564 -5.138 1.00 88.94 102 LEU A C 1
ATOM 857 O O . LEU A 1 102 ? -1.421 -5.086 -5.191 1.00 88.94 102 LEU A O 1
ATOM 861 N N . HIS A 1 103 ? -0.115 -3.250 -5.035 1.00 88.31 103 HIS A N 1
ATOM 862 C CA . HIS A 1 103 ? -1.179 -2.265 -4.899 1.00 88.31 103 HIS A CA 1
ATOM 863 C C . HIS A 1 103 ? -0.951 -1.043 -5.805 1.00 88.31 103 HIS A C 1
ATOM 865 O O . HIS A 1 103 ? -0.738 0.073 -5.310 1.00 88.31 103 HIS A O 1
ATOM 871 N N . PRO A 1 104 ? -0.990 -1.214 -7.139 1.00 88.62 104 PRO A N 1
ATOM 872 C CA . PRO A 1 104 ? -0.771 -0.121 -8.087 1.00 88.62 104 PRO A CA 1
ATOM 873 C C . PRO A 1 104 ? -1.814 1.006 -7.969 1.00 88.62 104 PRO A C 1
ATOM 875 O O . PRO A 1 104 ? -1.539 2.161 -8.315 1.00 88.62 104 PRO A O 1
ATOM 878 N N . GLU A 1 105 ? -3.002 0.708 -7.434 1.00 85.69 105 GLU A N 1
ATOM 879 C CA . GLU A 1 105 ? -4.054 1.680 -7.128 1.00 85.69 105 GLU A CA 1
ATOM 880 C C . GLU A 1 105 ? -3.651 2.697 -6.049 1.00 85.69 105 GLU A C 1
ATOM 882 O O . GLU A 1 105 ? -4.229 3.781 -5.989 1.00 85.69 105 GLU A O 1
ATOM 887 N N . LEU A 1 106 ? -2.651 2.374 -5.220 1.00 86.75 106 LEU A N 1
ATOM 888 C CA . LEU A 1 106 ? -2.152 3.233 -4.141 1.00 86.75 106 LEU A CA 1
ATOM 889 C C . LEU A 1 106 ? -1.008 4.164 -4.577 1.00 86.75 106 LEU A C 1
ATOM 891 O O . LEU A 1 106 ? -0.551 4.983 -3.776 1.00 86.75 106 LEU A O 1
ATOM 895 N N . ILE A 1 107 ? -0.544 4.058 -5.828 1.00 90.25 107 ILE A N 1
ATOM 896 C CA . ILE A 1 107 ? 0.517 4.914 -6.371 1.00 90.25 107 ILE A CA 1
ATOM 897 C C . ILE A 1 107 ? -0.051 6.298 -6.691 1.00 90.25 107 ILE A C 1
ATOM 899 O O . ILE A 1 107 ? -0.894 6.448 -7.588 1.00 90.25 107 ILE A O 1
ATOM 903 N N . GLU A 1 108 ? 0.475 7.313 -6.008 1.00 89.12 108 GLU A N 1
ATOM 904 C CA . GLU A 1 108 ? 0.199 8.720 -6.283 1.00 89.12 108 GLU A CA 1
ATOM 905 C C . GLU A 1 108 ? 1.156 9.229 -7.363 1.00 89.12 108 GLU A C 1
ATOM 907 O O . GLU A 1 108 ? 2.374 9.180 -7.197 1.00 89.12 108 GLU A O 1
ATOM 912 N N . VAL A 1 109 ? 0.606 9.730 -8.470 1.00 87.94 109 VAL A N 1
ATOM 913 C CA . VAL A 1 109 ? 1.418 10.298 -9.551 1.00 87.94 109 VAL A CA 1
ATOM 914 C C . VAL A 1 109 ? 1.765 11.746 -9.209 1.00 87.94 109 VAL A C 1
ATOM 916 O O . VAL A 1 109 ? 0.859 12.573 -9.080 1.00 87.94 109 VAL A O 1
ATOM 919 N N . SER A 1 110 ? 3.054 12.056 -9.052 1.00 83.56 110 SER A N 1
ATOM 920 C CA . SER A 1 110 ? 3.538 13.436 -8.998 1.00 83.56 110 SER A CA 1
ATOM 921 C C . SER A 1 110 ? 3.744 13.981 -10.412 1.00 83.56 110 SER A C 1
ATOM 923 O O . SER A 1 110 ? 4.288 13.310 -11.289 1.00 83.56 110 SER A O 1
ATOM 925 N N . ASN A 1 111 ? 3.289 15.217 -10.627 1.00 67.12 111 ASN A N 1
ATOM 926 C CA . ASN A 1 111 ? 3.648 16.011 -11.797 1.00 67.12 111 ASN A CA 1
ATOM 927 C C . ASN A 1 111 ? 4.963 16.734 -11.476 1.00 67.12 111 ASN A C 1
ATOM 929 O O . ASN A 1 111 ? 4.926 17.914 -11.125 1.00 67.12 111 ASN A O 1
ATOM 933 N N . ASP A 1 112 ? 6.081 16.015 -11.481 1.00 58.03 112 ASP A N 1
ATOM 934 C CA . ASP A 1 112 ? 7.404 16.655 -11.510 1.00 58.03 112 ASP A CA 1
ATOM 935 C C . ASP A 1 112 ? 7.767 17.088 -12.939 1.00 58.03 112 ASP A C 1
ATOM 937 O O . ASP A 1 112 ? 7.395 16.361 -13.892 1.00 58.03 112 ASP A O 1
#

Secondary structure (DSSP, 8-state):
--HHHHHHHHHHHH--EEEETTTTEEEE-S-----HHHHHHHHHHHHHHHS--EEEEHHHHHHHHHHHHSTT--HHHHIIIIITT-TTSTTS-HHHHHHHHH-GGGEEEE--

pLDDT: mean 76.81, std 12.57, range [47.72, 93.31]

Organism: NCBI:txid451457

Radius of gyration: 19.84 Å; chains: 1; bounding box: 42×30×56 Å